Protein 3IRA (pdb70)

Nearest PDB structures (foldseek):
  3ira-assembly1_A  TM=1.006E+00  e=3.089E-38  Methanosarcina mazei Go1
  7tkv-assembly1_A  TM=9.452E-01  e=1.684E-18  Brucella abortus 2308
  7tkv-assembly1_B  TM=9.461E-01  e=5.570E-18  Brucella abortus 2308
  3f9u-assembly1_A  TM=7.138E-01  e=1.698E-06  Bacteroides fragilis NCTC 9343
  2lst-assembly1_A  TM=8.211E-01  e=7.495E-05  Thermus thermophilus HB27

Sequence (172 aa):
AEPNRLIKEKSPYLLQHAYNPVDWYPWGEEAFEKARKENKPVFLSIGYSTCHWCHMMAHESFEDEEVAGLMNEAFVSIKVDREERPDIDNIYMTVCQIILGRGGWPLNIIMTPGKKPFFAGTYIPKNTRFNQIGMLELVPRIKEIWEQQHEEVLDSAEKITSTIQEMIKESS

Structure (mmCIF, N/CA/C/O backbone):
data_3IRA
#
_entry.id   3IRA
#
_cell.length_a   63.843
_cell.length_b   63.843
_cell.length_c   95.859
_cell.angle_alpha   90.00
_cell.angle_beta   90.00
_cell.angle_gamma   90.00
#
_symmetry.space_group_name_H-M   'P 43 21 2'
#
loop_
_entity.id
_entity.type
_entity.pdbx_description
1 polymer 'Conserved protein'
2 water water
#
loop_
_atom_site.group_PDB
_atom_site.id
_atom_site.type_symbol
_atom_site.label_atom_id
_atom_site.label_alt_id
_atom_site.label_comp_id
_atom_site.label_asym_id
_atom_site.label_entity_id
_atom_site.label_seq_id
_atom_site.pdbx_PDB_ins_code
_atom_site.Cartn_x
_atom_site.Cartn_y
_atom_site.Cartn_z
_atom_site.occupancy
_atom_site.B_iso_or_equiv
_atom_site.auth_seq_id
_atom_site.auth_comp_id
_atom_site.auth_asym_id
_atom_site.auth_atom_id
_atom_site.pdbx_PDB_model_num
ATOM 1 N N . ALA A 1 1 ? 16.943 11.141 3.121 1.00 46.70 0 ALA A N 1
ATOM 2 C CA . ALA A 1 1 ? 17.690 11.059 4.439 1.00 46.96 0 ALA A CA 1
ATOM 3 C C . ALA A 1 1 ? 18.799 12.150 4.491 1.00 46.03 0 ALA A C 1
ATOM 4 O O . ALA A 1 1 ? 19.824 12.006 3.799 1.00 46.74 0 ALA A O 1
ATOM 6 N N . GLU A 1 2 ? 18.554 13.257 5.219 1.00 44.58 1 GLU A N 1
ATOM 7 C CA . GLU A 1 2 ? 19.594 14.270 5.475 1.00 43.28 1 GLU A CA 1
ATOM 8 C C . GLU A 1 2 ? 20.260 13.990 6.844 1.00 40.54 1 GLU A C 1
ATOM 9 O O . GLU A 1 2 ? 19.586 13.882 7.846 1.00 40.68 1 GLU A O 1
ATOM 15 N N . PRO A 1 3 ? 21.583 13.888 6.881 1.00 37.05 2 PRO A N 1
ATOM 16 C CA . PRO A 1 3 ? 22.219 13.463 8.121 1.00 35.33 2 PRO A CA 1
ATOM 17 C C . PRO A 1 3 ? 22.306 14.575 9.185 1.00 33.54 2 PRO A C 1
ATOM 18 O O . PRO A 1 3 ? 22.136 15.744 8.866 1.00 31.95 2 PRO A O 1
ATOM 22 N N . ASN A 1 4 ? 22.491 14.197 10.452 1.00 31.74 3 ASN A N 1
ATOM 23 C CA . ASN A 1 4 ? 22.744 15.185 11.493 1.00 29.50 3 ASN A CA 1
ATOM 24 C C . ASN A 1 4 ? 24.251 15.446 11.513 1.00 28.65 3 ASN A C 1
ATOM 25 O O . ASN A 1 4 ? 25.020 14.885 10.716 1.00 27.49 3 ASN A O 1
ATOM 30 N N . ARG A 1 5 ? 24.671 16.290 12.431 1.00 28.22 4 ARG A N 1
ATOM 31 C CA . ARG A 1 5 ? 26.072 16.679 12.546 1.00 28.41 4 ARG A CA 1
ATOM 32 C C . ARG A 1 5 ? 27.091 15.572 12.795 1.00 27.60 4 ARG A C 1
ATOM 33 O O . ARG A 1 5 ? 28.252 15.700 12.479 1.00 27.82 4 ARG A O 1
ATOM 41 N N . LEU A 1 6 ? 26.650 14.446 13.310 1.00 27.33 5 LEU A N 1
ATOM 42 C CA . LEU A 1 6 ? 27.581 13.360 13.557 1.00 26.82 5 LEU A CA 1
ATOM 43 C C . LEU A 1 6 ? 28.143 12.805 12.246 1.00 26.87 5 LEU A C 1
ATOM 44 O O . LEU A 1 6 ? 29.096 12.027 12.261 1.00 25.47 5 LEU A O 1
ATOM 49 N N . ILE A 1 7 ? 27.560 13.225 11.121 1.00 27.57 6 ILE A N 1
ATOM 50 C CA . ILE A 1 7 ? 28.111 12.860 9.814 1.00 29.29 6 ILE A CA 1
ATOM 51 C C . ILE A 1 7 ? 29.579 13.287 9.703 1.00 29.92 6 ILE A C 1
ATOM 52 O O . ILE A 1 7 ? 30.348 12.644 8.992 1.00 31.52 6 ILE A O 1
ATOM 57 N N . LYS A 1 8 ? 29.974 14.337 10.408 1.00 31.08 7 LYS A N 1
ATOM 58 C CA . LYS A 1 8 ? 31.376 14.831 10.344 1.00 32.88 7 LYS A CA 1
ATOM 59 C C . LYS A 1 8 ? 32.355 14.066 11.208 1.00 33.41 7 LYS A C 1
ATOM 60 O O . LYS A 1 8 ? 33.548 14.283 11.103 1.00 33.97 7 LYS A O 1
ATOM 66 N N . GLU A 1 9 ? 31.865 13.197 12.077 1.00 33.48 8 GLU A N 1
ATOM 67 C CA . GLU A 1 9 ? 32.733 12.521 13.055 1.00 33.78 8 GLU A CA 1
ATOM 68 C C . GLU A 1 9 ? 33.492 11.375 12.439 1.00 34.45 8 GLU A C 1
ATOM 69 O O . GLU A 1 9 ? 33.040 10.805 11.453 1.00 35.21 8 GLU A O 1
ATOM 75 N N . LYS A 1 10 ? 34.608 10.999 13.064 1.00 35.35 9 LYS A N 1
ATOM 76 C CA . LYS A 1 10 ? 35.410 9.829 12.642 1.00 36.09 9 LYS A CA 1
ATOM 77 C C . LYS A 1 10 ? 34.933 8.557 13.311 1.00 34.93 9 LYS A C 1
ATOM 78 O O . LYS A 1 10 ? 35.050 7.479 12.745 1.00 36.36 9 LYS A O 1
ATOM 84 N N . SER A 1 11 ? 34.443 8.684 14.533 1.00 33.76 10 SER A N 1
ATOM 85 C CA . SER A 1 11 ? 34.027 7.543 15.318 1.00 32.86 10 SER A CA 1
ATOM 86 C C . SER A 1 11 ? 32.987 6.731 14.567 1.00 32.87 10 SER A C 1
ATOM 87 O O . SER A 1 11 ? 31.925 7.240 14.227 1.00 32.06 10 SER A O 1
ATOM 90 N N . PRO A 1 12 ? 33.253 5.431 14.361 1.00 33.81 11 PRO A N 1
ATOM 91 C CA . PRO A 1 12 ? 32.241 4.600 13.688 1.00 32.66 11 PRO A CA 1
ATOM 92 C C . PRO A 1 12 ? 30.971 4.534 14.492 1.00 31.74 11 PRO A C 1
ATOM 93 O O . PRO A 1 12 ? 29.865 4.582 13.914 1.00 31.86 11 PRO A O 1
ATOM 97 N N . TYR A 1 13 ? 31.128 4.527 15.820 1.00 30.84 12 TYR A N 1
ATOM 98 C CA . TYR A 1 13 ? 30.017 4.510 16.727 1.00 28.86 12 TYR A CA 1
ATOM 99 C C . TYR A 1 13 ? 29.177 5.779 16.499 1.00 28.11 12 TYR A C 1
ATOM 100 O O . TYR A 1 13 ? 27.969 5.682 16.325 1.00 26.77 12 TYR A O 1
ATOM 109 N N . LEU A 1 14 ? 29.807 6.951 16.456 1.00 27.39 13 LEU A N 1
ATOM 110 C CA . LEU A 1 14 ? 29.043 8.192 16.256 1.00 27.48 13 LEU A CA 1
ATOM 111 C C . LEU A 1 14 ? 28.458 8.266 14.809 1.00 27.10 13 LEU A C 1
ATOM 112 O O . LEU A 1 14 ? 27.292 8.583 14.623 1.00 27.14 13 LEU A O 1
ATOM 117 N N . LEU A 1 15 ? 29.245 7.905 13.811 1.00 27.96 14 LEU A N 1
ATOM 118 C CA . LEU A 1 15 ? 28.771 7.877 12.423 1.00 28.41 14 LEU A CA 1
ATOM 119 C C . LEU A 1 15 ? 27.508 7.010 12.224 1.00 27.88 14 LEU A C 1
ATOM 120 O O . LEU A 1 15 ? 26.587 7.395 11.480 1.00 26.58 14 LEU A O 1
ATOM 125 N N . GLN A 1 16 ? 27.437 5.895 12.951 1.00 27.33 15 GLN A N 1
ATOM 126 C CA . GLN A 1 16 ? 26.277 5.032 12.898 1.00 27.04 15 GLN A CA 1
ATOM 127 C C . GLN A 1 16 ? 24.981 5.698 13.369 1.00 26.73 15 GLN A C 1
ATOM 128 O O . GLN A 1 16 ? 23.901 5.181 13.094 1.00 25.68 15 GLN A O 1
ATOM 134 N N . HIS A 1 17 ? 25.059 6.862 14.024 1.00 25.92 16 HIS A N 1
ATOM 135 C CA . HIS A 1 17 ? 23.848 7.543 14.465 1.00 25.45 16 HIS A CA 1
ATOM 136 C C . HIS A 1 17 ? 23.565 8.760 13.605 1.00 24.42 16 HIS A C 1
ATOM 137 O O . HIS A 1 17 ? 22.667 9.501 13.932 1.00 24.15 16 HIS A O 1
ATOM 144 N N . ALA A 1 18 ? 24.356 8.988 12.554 1.00 24.18 17 ALA A N 1
ATOM 145 C CA . ALA A 1 18 ? 24.274 10.206 11.745 1.00 24.25 17 ALA A CA 1
ATOM 146 C C . ALA A 1 18 ? 22.958 10.323 10.973 1.00 24.98 17 ALA A C 1
ATOM 147 O O . ALA A 1 18 ? 22.594 11.443 10.583 1.00 24.45 17 ALA A O 1
ATOM 149 N N . TYR A 1 19 ? 22.243 9.217 10.770 1.00 25.10 18 TYR A N 1
ATOM 150 C CA . TYR A 1 19 ? 20.890 9.249 10.154 1.00 26.07 18 TYR A CA 1
ATOM 151 C C . TYR A 1 19 ? 19.756 9.003 11.144 1.00 26.77 18 TYR A C 1
ATOM 152 O O . TYR A 1 19 ? 18.612 8.881 10.746 1.00 27.30 18 TYR A O 1
ATOM 161 N N . ASN A 1 20 ? 20.030 9.003 12.440 1.00 26.67 19 ASN A N 1
ATOM 162 C CA . ASN A 1 20 ? 18.930 8.929 13.378 1.00 26.47 19 ASN A CA 1
ATOM 163 C C . ASN A 1 20 ? 18.082 10.181 13.188 1.00 26.73 19 ASN A C 1
ATOM 164 O O . ASN A 1 20 ? 18.610 11.228 12.916 1.00 25.95 19 ASN A O 1
ATOM 169 N N . PRO A 1 21 ? 16.780 10.097 13.430 1.00 26.88 20 PRO A N 1
ATOM 170 C CA . PRO A 1 21 ? 16.0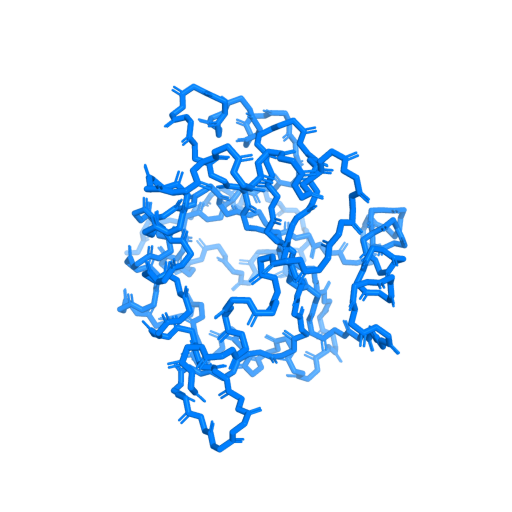29 11.324 13.324 1.00 27.03 20 PRO A CA 1
ATOM 171 C C . PRO A 1 21 ? 16.284 12.296 14.490 1.00 26.82 20 PRO A C 1
ATOM 172 O O . PRO A 1 21 ? 15.843 13.448 14.418 1.00 26.51 20 PRO A O 1
ATOM 176 N N . VAL A 1 22 ? 16.947 11.843 15.556 1.00 26.84 21 VAL A N 1
ATOM 177 C CA . VAL A 1 22 ? 17.386 12.749 16.630 1.00 26.57 21 VAL A CA 1
ATOM 178 C C . VAL A 1 22 ? 18.437 13.647 16.006 1.00 27.49 21 VAL A C 1
ATOM 179 O O . VAL A 1 22 ? 19.373 13.179 15.329 1.00 26.45 21 VAL A O 1
ATOM 183 N N . ASP A 1 23 ? 18.296 14.946 16.240 1.00 27.37 22 ASP A N 1
ATOM 184 C CA . ASP A 1 23 ? 19.232 15.929 15.673 1.00 27.13 22 ASP A CA 1
ATOM 185 C C . ASP A 1 23 ? 20.514 16.018 16.558 1.00 26.64 22 ASP A C 1
ATOM 186 O O . ASP A 1 23 ? 20.835 17.053 17.201 1.00 27.85 22 ASP A O 1
ATOM 191 N N . TRP A 1 24 ? 21.271 14.937 16.565 1.00 25.79 23 TRP A N 1
ATOM 192 C CA . TRP A 1 24 ? 22.446 14.809 17.448 1.00 26.14 23 TRP A CA 1
ATOM 193 C C . TRP A 1 24 ? 23.505 15.853 17.132 1.00 25.41 23 TRP A C 1
ATOM 194 O O . TRP A 1 24 ? 23.755 16.101 15.981 1.00 24.68 23 TRP A O 1
ATOM 205 N N . TYR A 1 25 ? 24.131 16.376 18.184 1.00 25.83 24 TYR A N 1
ATOM 206 C CA . TYR A 1 25 ? 25.400 17.116 18.141 1.00 26.94 24 TYR A CA 1
ATOM 207 C C . TYR A 1 25 ? 26.515 16.285 18.783 1.00 26.75 24 TYR A C 1
ATOM 208 O O . TYR A 1 25 ? 26.241 15.460 19.654 1.00 26.23 24 TYR A O 1
ATOM 217 N N . PRO A 1 26 ? 27.773 16.514 18.383 1.00 26.74 25 PRO A N 1
ATOM 218 C CA . PRO A 1 26 ? 28.883 15.939 19.140 1.00 27.60 25 PRO A CA 1
ATOM 219 C C . PRO A 1 26 ? 29.093 16.798 20.400 1.00 29.36 25 PRO A C 1
ATOM 220 O O . PRO A 1 26 ? 28.494 17.892 20.521 1.00 27.30 25 PRO A O 1
ATOM 224 N N . TRP A 1 27 ? 29.918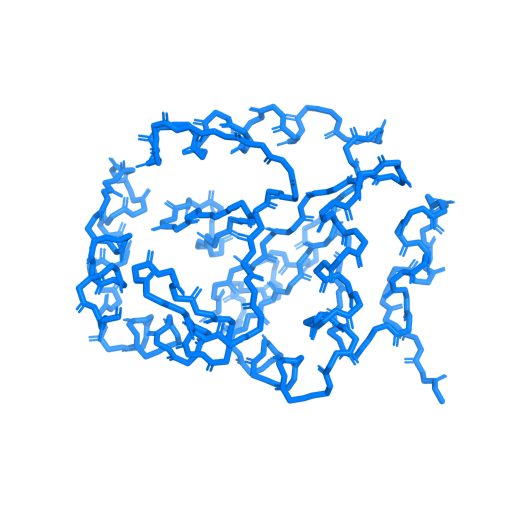 16.301 21.319 1.00 30.20 26 TRP A N 1
ATOM 225 C CA . TRP A 1 27 ? 30.309 17.093 22.454 1.00 30.97 26 TRP A CA 1
ATOM 226 C C . TRP A 1 27 ? 31.097 18.311 21.942 1.00 31.60 26 TRP A C 1
ATOM 227 O O . TRP A 1 27 ? 32.023 18.147 21.199 1.00 31.41 26 TRP A O 1
ATOM 238 N N . GLY A 1 28 ? 30.728 19.511 22.375 1.00 32.77 27 GLY A N 1
ATOM 239 C CA . GLY A 1 28 ? 31.331 20.739 21.898 1.00 33.41 27 GLY A CA 1
ATOM 240 C C . GLY A 1 28 ? 30.510 21.927 22.374 1.00 35.09 27 GLY A C 1
ATOM 241 O O . GLY A 1 28 ? 29.395 21.781 22.901 1.00 33.41 27 GLY A O 1
ATOM 242 N N . GLU A 1 29 ? 31.055 23.121 22.158 1.00 36.84 28 GLU A N 1
ATOM 243 C CA . GLU A 1 29 ? 30.460 24.321 22.702 1.00 38.45 28 GLU A CA 1
ATOM 244 C C . GLU A 1 29 ? 29.263 24.723 21.849 1.00 37.80 28 GLU A C 1
ATOM 245 O O . GLU A 1 29 ? 28.330 25.286 22.384 1.00 39.14 28 GLU A O 1
ATOM 251 N N . GLU A 1 30 ? 29.243 24.370 20.566 1.00 37.16 29 GLU A N 1
ATOM 252 C CA . GLU A 1 30 ? 28.088 24.660 19.716 1.00 36.38 29 GLU A CA 1
ATOM 253 C C . GLU A 1 30 ? 26.803 24.136 20.331 1.00 35.46 29 GLU A C 1
ATOM 254 O O . GLU A 1 30 ? 25.810 24.850 20.365 1.00 35.50 29 GLU A O 1
ATOM 260 N N . ALA A 1 31 ? 26.812 22.879 20.800 1.00 34.15 30 ALA A N 1
ATOM 261 C CA . ALA A 1 31 ? 25.594 22.272 21.340 1.00 33.05 30 ALA A CA 1
ATOM 262 C C . ALA A 1 31 ? 25.152 23.082 22.560 1.00 32.08 30 ALA A C 1
ATOM 263 O O . ALA A 1 31 ? 23.966 23.409 22.721 1.00 30.48 30 ALA A O 1
ATOM 265 N N . PHE A 1 32 ? 26.104 23.364 23.446 1.00 32.71 31 PHE A N 1
ATOM 266 C CA . PHE A 1 32 ? 25.773 24.085 24.676 1.00 33.17 31 PHE A CA 1
ATOM 267 C C . PHE A 1 32 ? 25.388 25.530 24.397 1.00 33.57 31 PHE A C 1
ATOM 268 O O . PHE A 1 32 ? 24.508 26.049 25.093 1.00 32.74 31 PHE A O 1
ATOM 276 N N . GLU A 1 33 ? 25.950 26.158 23.352 1.00 34.57 32 GLU A N 1
ATOM 277 C CA . GLU A 1 33 ? 25.478 27.524 22.990 1.00 35.83 32 GLU A CA 1
ATOM 278 C C . GLU A 1 33 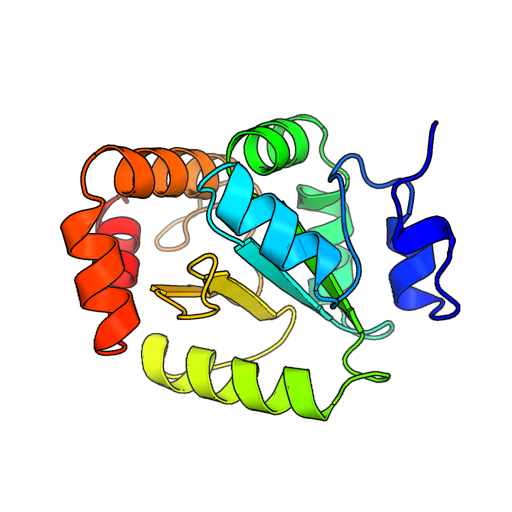? 24.057 27.421 22.466 1.00 35.00 32 GLU A C 1
ATOM 279 O O . GLU A 1 33 ? 23.217 28.257 22.800 1.00 34.88 32 GLU A O 1
ATOM 285 N N . LYS A 1 34 ? 23.768 26.414 21.632 1.00 33.55 33 LYS A N 1
ATOM 286 C CA . LYS A 1 34 ? 22.393 26.265 21.171 1.00 32.56 33 LYS A CA 1
ATOM 287 C C . LYS A 1 34 ? 21.432 26.112 22.371 1.00 31.80 33 LYS A C 1
ATOM 288 O O . LYS A 1 34 ? 20.358 26.723 22.412 1.00 30.30 33 LYS A O 1
ATOM 294 N N . ALA A 1 35 ? 21.834 25.301 23.349 1.00 31.05 34 ALA A N 1
ATOM 295 C CA . ALA A 1 35 ? 20.966 25.020 24.481 1.00 31.51 34 ALA A CA 1
ATOM 296 C C . ALA A 1 35 ? 20.700 26.322 25.284 1.00 31.99 34 ALA A C 1
ATOM 297 O O . ALA A 1 35 ? 19.563 26.605 25.687 1.00 31.75 34 ALA A O 1
ATOM 299 N N . ARG A 1 36 ? 21.756 27.091 25.486 1.00 32.56 35 ARG A N 1
ATOM 300 C CA . ARG A 1 36 ? 21.683 28.373 26.185 1.00 34.06 35 ARG A CA 1
ATOM 301 C C . ARG A 1 36 ? 20.760 29.326 25.414 1.00 33.30 35 ARG A C 1
ATOM 302 O O . ARG A 1 36 ? 19.835 29.865 25.965 1.00 32.33 35 ARG A O 1
ATOM 310 N N . LYS A 1 37 ? 20.997 29.483 24.118 1.00 33.73 36 LYS A N 1
ATOM 311 C CA . LYS A 1 37 ? 20.204 30.397 23.295 1.00 33.95 36 LYS A CA 1
ATOM 312 C C . LYS A 1 37 ? 18.722 30.055 23.308 1.00 33.69 36 LYS A C 1
ATOM 313 O O . LYS A 1 37 ? 17.863 30.908 23.368 1.00 32.32 36 LYS A O 1
ATOM 319 N N . GLU A 1 38 ? 18.422 28.778 23.251 1.00 34.55 37 GLU A N 1
ATOM 320 C CA . GLU A 1 38 ? 17.044 28.350 23.162 1.00 35.35 37 GLU A CA 1
ATOM 321 C C . GLU A 1 38 ? 16.474 28.067 24.524 1.00 34.68 37 GLU A C 1
ATOM 322 O O . GLU A 1 38 ? 15.290 27.756 24.642 1.00 34.02 37 GLU A O 1
ATOM 328 N N . ASN A 1 39 ? 17.321 28.118 25.545 1.00 34.99 38 ASN A N 1
ATOM 329 C CA . ASN A 1 39 ? 16.928 27.735 26.911 1.00 34.90 38 ASN A CA 1
ATOM 330 C C . ASN A 1 39 ? 16.274 26.350 26.961 1.00 33.92 38 ASN A C 1
ATOM 331 O O . ASN A 1 39 ? 15.158 26.153 27.464 1.00 33.42 38 ASN A O 1
ATOM 336 N N . LYS A 1 40 ? 16.983 25.391 26.410 1.00 32.46 39 LYS A N 1
ATOM 337 C CA . LYS A 1 40 ? 16.533 24.015 26.499 1.00 33.07 39 LYS A CA 1
ATOM 338 C C . LYS A 1 40 ? 17.529 23.223 27.288 1.00 31.40 39 LYS A C 1
ATOM 339 O O . LYS A 1 40 ? 18.706 23.501 27.225 1.00 31.63 39 LYS A O 1
ATOM 345 N N . PRO A 1 41 ? 17.055 22.190 27.981 1.00 30.07 40 PRO A N 1
ATOM 346 C CA . PRO A 1 41 ? 18.005 21.256 28.574 1.00 29.88 40 PRO A CA 1
ATOM 347 C C . PRO A 1 41 ? 18.762 20.433 27.525 1.00 28.57 40 PRO A C 1
ATOM 348 O O . PRO A 1 41 ? 18.337 20.352 26.375 1.00 28.15 40 PRO A O 1
ATOM 352 N N . VAL A 1 42 ? 19.920 19.915 27.935 1.00 28.21 41 VAL A N 1
ATOM 353 C CA . VAL A 1 42 ? 20.779 19.075 27.116 1.00 27.88 41 VAL A CA 1
ATOM 354 C C . VAL A 1 42 ? 20.528 17.611 27.510 1.00 27.07 41 VAL A C 1
ATOM 355 O O . VAL A 1 42 ? 20.547 17.252 28.698 1.00 26.66 41 VAL A O 1
ATOM 359 N N . PHE A 1 43 ? 20.242 16.777 26.520 1.00 26.01 42 PHE A N 1
ATOM 360 C CA . PHE A 1 43 ? 20.172 15.325 26.726 1.00 25.61 42 PHE A CA 1
ATOM 361 C C . PHE A 1 43 ? 21.477 14.730 26.216 1.00 26.13 42 PHE A C 1
ATOM 362 O O . PHE A 1 43 ? 21.765 14.765 25.008 1.00 26.11 42 PHE A O 1
ATOM 370 N N . LEU A 1 44 ? 22.248 14.171 27.131 1.00 26.02 43 LEU A N 1
ATOM 371 C CA . LEU A 1 44 ? 23.571 13.609 26.809 1.00 26.50 43 LEU A CA 1
ATOM 372 C C . LEU A 1 44 ? 23.449 12.076 26.833 1.00 26.74 43 LEU A C 1
ATOM 373 O O . LEU A 1 44 ? 22.974 11.503 27.814 1.00 26.81 43 LEU A O 1
ATOM 378 N N . SER A 1 45 ? 23.810 11.434 25.720 1.00 26.21 44 SER A N 1
ATOM 379 C CA . SER A 1 45 ? 23.839 10.004 25.649 1.00 25.76 44 SER A CA 1
ATOM 380 C C . SER A 1 45 ? 25.259 9.505 25.396 1.00 25.05 44 SER A C 1
ATOM 381 O O . SER A 1 45 ? 25.923 9.910 24.404 1.00 24.57 44 SER A O 1
ATOM 384 N N . ILE A 1 46 ? 25.735 8.621 26.269 1.00 24.77 45 ILE A N 1
ATOM 385 C CA . ILE A 1 46 ? 27.107 8.133 26.180 1.00 24.90 45 ILE A CA 1
ATOM 386 C C . ILE A 1 46 ? 27.047 6.637 25.935 1.00 25.09 45 ILE A C 1
ATOM 387 O O . ILE A 1 46 ? 26.341 5.893 26.636 1.00 24.85 45 ILE A O 1
ATOM 392 N N . GLY A 1 47 ? 27.769 6.193 24.918 1.00 24.25 46 GLY A N 1
ATOM 393 C CA . GLY A 1 47 ? 27.787 4.773 24.597 1.00 24.35 46 GLY A CA 1
ATOM 394 C C . GLY A 1 47 ? 29.068 4.357 23.919 1.00 25.23 46 GLY A C 1
ATOM 395 O O . GLY A 1 47 ? 30.030 5.124 23.872 1.00 23.98 46 GLY A O 1
ATOM 396 N N . TYR A 1 48 ? 29.072 3.127 23.396 1.00 26.63 47 TYR A N 1
ATOM 397 C CA . TYR A 1 48 ? 30.236 2.626 22.647 1.00 27.21 47 TYR A CA 1
ATOM 398 C C . TYR A 1 48 ? 29.825 1.454 21.785 1.00 26.57 47 TYR A C 1
ATOM 399 O O . TYR A 1 48 ? 28.787 0.889 21.978 1.00 25.59 47 TYR A O 1
ATOM 408 N N . SER A 1 49 ? 30.646 1.113 20.809 1.00 27.79 48 SER A N 1
ATOM 409 C CA . SER A 1 49 ? 30.223 0.243 19.718 1.00 28.32 48 SER A CA 1
ATOM 410 C C . SER A 1 49 ? 29.988 -1.235 20.101 1.00 28.02 48 SER A C 1
ATOM 411 O O . SER A 1 49 ? 29.398 -1.947 19.330 1.00 26.60 48 SER A O 1
ATOM 414 N N . THR A 1 50 ? 30.429 -1.716 21.271 1.00 27.90 49 THR A N 1
ATOM 415 C CA . THR A 1 50 ? 30.133 -3.119 21.651 1.00 28.15 49 THR A CA 1
ATOM 416 C C . THR A 1 50 ? 29.205 -3.146 22.840 1.00 28.80 49 THR A C 1
ATOM 417 O O . THR A 1 50 ? 29.186 -4.091 23.593 1.00 28.58 49 THR A O 1
ATOM 421 N N . CYS A 1 51 ? 28.432 -2.085 23.004 1.00 28.67 50 CYS A N 1
ATOM 422 C CA . CYS A 1 51 ? 27.497 -1.987 24.133 1.00 29.73 50 CYS A CA 1
ATOM 423 C C . CYS A 1 51 ? 26.099 -2.412 23.674 1.00 27.05 50 CYS A C 1
ATOM 424 O O . CYS A 1 51 ? 25.412 -1.674 22.953 1.00 25.01 50 CYS A O 1
ATOM 427 N N . HIS A 1 52 ? 25.714 -3.612 24.075 1.00 26.51 51 HIS A N 1
ATOM 428 C CA . HIS A 1 52 ? 24.432 -4.217 23.728 1.00 26.67 51 HIS A CA 1
ATOM 429 C C . HIS A 1 52 ? 23.237 -3.313 23.964 1.00 26.72 51 HIS A C 1
ATOM 430 O O . HIS A 1 52 ? 22.441 -3.077 23.052 1.00 25.35 51 HIS A O 1
ATOM 437 N N . TRP A 1 53 ? 23.165 -2.719 25.154 1.00 27.39 52 TRP A N 1
ATOM 438 C CA . TRP A 1 53 ? 22.012 -1.901 25.521 1.00 27.79 52 TRP A CA 1
ATOM 439 C C . TRP A 1 53 ? 22.043 -0.560 24.824 1.00 27.97 52 TRP A C 1
ATOM 440 O O . TRP A 1 53 ? 20.992 0.050 24.671 1.00 26.79 52 TRP A O 1
ATOM 451 N N . CYS A 1 54 ? 23.221 -0.106 24.373 1.00 27.05 53 CYS A N 1
ATOM 452 C CA . CYS A 1 54 ? 23.277 1.087 23.506 1.00 28.17 53 CYS A CA 1
ATOM 453 C C . CYS A 1 54 ? 22.643 0.801 22.173 1.00 26.80 53 CYS A C 1
ATOM 454 O O . CYS A 1 54 ? 21.892 1.608 21.639 1.00 24.67 53 CYS A O 1
ATOM 457 N N . HIS A 1 55 ? 22.910 -0.378 21.625 1.00 27.52 54 HIS A N 1
ATOM 458 C CA . HIS A 1 55 ? 22.297 -0.735 20.330 1.00 26.69 54 HIS A CA 1
ATOM 459 C C . HIS A 1 55 ? 20.790 -0.907 20.455 1.00 25.93 54 HIS A C 1
ATOM 460 O O . HIS A 1 55 ? 20.033 -0.495 19.579 1.00 25.40 54 HIS A O 1
ATOM 467 N N . MET A 1 56 ? 20.366 -1.502 21.563 1.00 25.80 55 MET A N 1
ATOM 468 C CA . MET A 1 56 ? 18.948 -1.679 21.866 1.00 26.54 55 MET A CA 1
ATOM 469 C C . MET A 1 56 ? 18.230 -0.357 21.892 1.00 26.16 55 MET A C 1
ATOM 470 O O . MET A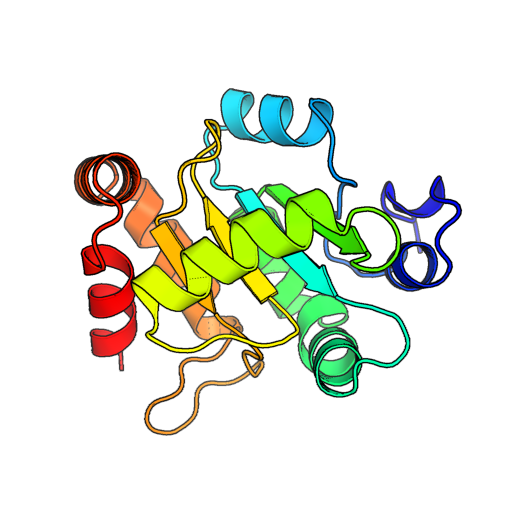 1 56 ? 17.219 -0.199 21.214 1.00 25.92 55 MET A O 1
ATOM 475 N N . MET A 1 57 ? 18.803 0.616 22.587 1.00 24.92 56 MET A N 1
ATOM 476 C CA . MET A 1 57 ? 18.168 1.940 22.678 1.00 25.07 56 MET A CA 1
ATOM 477 C C . MET A 1 57 ? 18.175 2.699 21.338 1.00 24.82 56 MET A C 1
ATOM 478 O O . MET A 1 57 ? 17.219 3.398 20.998 1.00 23.86 56 MET A O 1
ATOM 483 N N . ALA A 1 58 ? 19.254 2.566 20.564 1.00 24.96 57 ALA A N 1
ATOM 484 C CA . ALA A 1 58 ? 19.269 3.145 19.216 1.00 25.40 57 ALA A CA 1
ATOM 485 C C . ALA A 1 58 ? 18.143 2.537 18.372 1.00 25.80 57 ALA A C 1
ATOM 486 O O . ALA A 1 58 ? 17.388 3.230 17.746 1.00 26.91 57 ALA A O 1
ATOM 488 N N . HIS A 1 59 ? 18.023 1.221 18.403 1.00 26.78 58 HIS A N 1
ATOM 489 C CA . HIS A 1 59 ? 17.046 0.492 17.635 1.00 27.05 58 HIS A CA 1
ATOM 490 C C . HIS A 1 59 ? 15.617 0.864 18.061 1.00 27.92 58 HIS A C 1
ATOM 491 O O . HIS A 1 59 ? 14.745 1.047 17.226 1.00 26.66 58 HIS A O 1
ATOM 498 N N . GLU A 1 60 ? 15.369 0.958 19.353 1.00 27.84 59 GLU A N 1
ATOM 499 C CA . GLU A 1 60 ? 13.985 1.121 19.827 1.00 29.49 59 GLU A CA 1
ATOM 500 C C . GLU A 1 60 ? 13.572 2.556 19.921 1.00 28.10 59 GLU A C 1
ATOM 501 O O . GLU A 1 60 ? 12.421 2.877 19.689 1.00 27.45 59 GLU A O 1
ATOM 507 N N . SER A 1 61 ? 14.498 3.413 20.310 1.00 27.74 60 SER A N 1
ATOM 508 C CA . SER A 1 61 ? 14.140 4.781 20.667 1.00 28.31 60 SER A CA 1
ATOM 509 C C . SER A 1 61 ? 14.721 5.874 19.755 1.00 28.04 60 SER A C 1
ATOM 510 O O . SER A 1 61 ? 13.971 6.696 19.221 1.00 26.15 60 SER A O 1
ATOM 513 N N . PHE A 1 62 ? 16.045 5.894 19.582 1.00 28.40 61 PHE A N 1
ATOM 514 C CA . PHE A 1 62 ? 16.706 6.950 18.794 1.00 28.34 61 PHE A CA 1
ATOM 515 C C . PHE A 1 62 ? 16.445 6.883 17.280 1.00 29.35 61 PHE A C 1
ATOM 516 O O . PHE A 1 62 ? 16.506 7.888 16.586 1.00 28.79 61 PHE A O 1
ATOM 524 N N . GLU A 1 63 ? 16.129 5.694 16.763 1.00 30.95 62 GLU A N 1
ATOM 525 C CA . GLU A 1 63 ? 15.699 5.536 15.356 1.00 32.24 62 GLU A CA 1
ATOM 526 C C . GLU A 1 63 ? 14.209 5.736 15.230 1.00 32.24 62 GLU A C 1
ATOM 527 O O . GLU A 1 63 ? 13.691 5.834 14.128 1.00 33.68 62 GLU A O 1
ATOM 533 N N . ASP A 1 64 ? 13.487 5.831 16.345 1.00 32.03 63 ASP A N 1
ATOM 534 C CA . ASP A 1 64 ? 12.020 5.943 16.297 1.00 31.56 63 ASP A CA 1
ATOM 535 C C . ASP A 1 64 ? 11.639 7.427 16.026 1.00 31.49 63 ASP A C 1
ATOM 536 O O . ASP A 1 64 ? 12.058 8.332 16.740 1.00 30.47 63 ASP A O 1
ATOM 541 N N . GLU A 1 65 ? 10.845 7.680 14.990 1.00 31.03 64 GLU A N 1
ATOM 542 C CA . GLU A 1 65 ? 10.472 9.044 14.633 1.00 31.75 64 GLU A CA 1
ATOM 543 C C . GLU A 1 65 ? 9.666 9.758 15.709 1.00 30.81 64 GLU A C 1
ATOM 544 O O . GLU A 1 65 ? 9.833 10.949 15.879 1.00 30.30 64 GLU A O 1
ATOM 550 N N . GLU A 1 66 ? 8.800 9.040 16.426 1.00 30.25 65 GLU A N 1
ATOM 551 C CA . GLU A 1 66 ? 7.989 9.663 17.471 1.00 30.63 65 GLU A CA 1
ATOM 552 C C . GLU A 1 66 ? 8.876 10.100 18.689 1.00 29.64 65 GLU A C 1
ATOM 553 O O . GLU A 1 66 ? 8.826 11.252 19.122 1.00 28.32 65 GLU A O 1
ATOM 559 N N . VAL A 1 67 ? 9.686 9.180 19.212 1.00 29.75 66 VAL A N 1
ATOM 560 C CA . VAL A 1 67 ? 10.617 9.528 20.264 1.00 29.69 66 VAL A CA 1
ATOM 561 C C . VAL A 1 67 ? 11.515 10.703 19.855 1.00 29.57 66 VAL A C 1
ATOM 562 O O . VAL A 1 67 ? 11.632 11.664 20.587 1.00 30.31 66 VAL A O 1
ATOM 566 N N . ALA A 1 68 ? 12.117 10.621 18.680 1.00 29.76 67 ALA A N 1
ATOM 567 C CA . ALA A 1 68 ? 13.027 11.627 18.182 1.00 29.91 67 ALA A CA 1
ATOM 568 C C . ALA A 1 68 ? 12.342 12.951 18.067 1.00 30.01 67 ALA A C 1
ATOM 569 O O . ALA A 1 68 ? 12.928 13.959 18.429 1.00 30.36 67 ALA A O 1
ATOM 571 N N . GLY A 1 69 ? 11.112 12.944 17.534 1.00 29.53 68 GLY A N 1
ATOM 572 C CA . GLY A 1 69 ? 10.309 14.168 17.438 1.00 29.33 68 GLY A CA 1
ATOM 573 C C . GLY A 1 69 ? 10.162 14.837 18.807 1.00 29.22 68 GLY A C 1
ATOM 574 O O . GLY A 1 69 ? 10.383 16.042 18.959 1.00 28.61 68 GLY A O 1
ATOM 575 N N . LEU A 1 70 ? 9.802 14.055 19.812 1.00 28.82 69 LEU A N 1
ATOM 576 C CA . LEU A 1 70 ? 9.667 14.600 21.169 1.00 28.75 69 LEU A CA 1
ATOM 577 C C . LEU A 1 70 ? 11.032 15.077 21.679 1.00 29.06 69 LEU A C 1
ATOM 578 O O . LEU A 1 70 ? 11.114 16.115 22.340 1.00 28.49 69 LEU A O 1
ATOM 583 N N . MET A 1 71 ? 12.107 14.331 21.374 1.00 28.62 70 MET A N 1
ATOM 584 C CA . MET A 1 71 ? 13.442 14.714 21.851 1.00 28.95 70 MET A CA 1
ATOM 585 C C . MET A 1 71 ? 13.890 16.023 21.218 1.00 29.72 70 MET A C 1
ATOM 586 O O . MET A 1 71 ? 14.557 16.855 21.870 1.00 29.74 70 MET A O 1
ATOM 591 N N . ASN A 1 72 ? 13.521 16.206 19.953 1.00 30.77 71 ASN A N 1
ATOM 592 C CA . ASN A 1 72 ? 13.908 17.414 19.191 1.00 31.76 71 ASN A CA 1
ATOM 593 C C . ASN A 1 72 ? 13.128 18.671 19.630 1.00 32.63 71 ASN A C 1
ATOM 594 O O . ASN A 1 72 ? 13.665 19.783 19.623 1.00 32.63 71 ASN A O 1
ATOM 599 N N . GLU A 1 73 ? 11.891 18.493 20.077 1.00 33.97 72 GLU A N 1
ATOM 600 C CA . GLU A 1 73 ? 11.166 19.589 20.697 1.00 35.45 72 GLU A CA 1
ATOM 601 C C . GLU A 1 73 ? 11.765 19.909 22.095 1.00 35.13 72 GLU A C 1
ATOM 602 O O . GLU A 1 73 ? 11.965 21.071 22.417 1.00 34.62 72 GLU A O 1
ATOM 608 N N . ALA A 1 74 ? 12.097 18.886 22.894 1.00 33.80 73 ALA A N 1
ATOM 609 C CA . ALA A 1 74 ? 12.504 19.095 24.290 1.00 32.84 73 ALA A CA 1
ATOM 610 C C . ALA A 1 74 ? 13.964 19.520 24.509 1.00 32.10 73 ALA A C 1
ATOM 611 O O . ALA A 1 74 ? 14.250 20.293 25.427 1.00 32.66 73 ALA A O 1
ATOM 613 N N . PHE A 1 75 ? 14.892 19.032 23.694 1.00 30.10 74 PHE A N 1
ATOM 614 C CA . PHE A 1 75 ? 16.308 19.044 24.073 1.00 29.96 74 PHE A CA 1
ATOM 615 C C . PHE A 1 75 ? 17.216 19.501 22.956 1.00 29.29 74 PHE A C 1
ATOM 616 O O . PHE A 1 75 ? 16.854 19.421 21.771 1.00 27.92 74 PHE A O 1
ATOM 624 N N . VAL A 1 76 ? 18.441 19.833 23.357 1.00 27.88 75 VAL A N 1
ATOM 625 C CA . VAL A 1 76 ? 19.561 19.773 22.469 1.00 27.78 75 VAL A CA 1
ATOM 626 C C . VAL A 1 76 ? 20.188 18.441 22.834 1.00 27.12 75 VAL A C 1
ATOM 627 O O . VAL A 1 76 ? 20.458 18.188 24.005 1.00 26.46 75 VAL A O 1
ATOM 631 N N . SER A 1 77 ? 20.368 17.560 21.849 1.00 25.22 76 SER A N 1
ATOM 632 C CA . SER A 1 77 ? 20.816 16.180 22.124 1.00 25.00 76 SER A CA 1
ATOM 633 C C . SER A 1 77 ? 22.276 15.942 21.701 1.00 24.94 76 SER A C 1
ATOM 634 O O . SER A 1 77 ? 22.656 16.329 20.595 1.00 25.93 76 SER A O 1
ATOM 637 N N . ILE A 1 78 ? 23.085 15.327 22.585 1.00 23.75 77 ILE A N 1
ATOM 638 C CA . ILE A 1 78 ? 24.518 15.171 22.342 1.00 24.28 77 ILE A CA 1
ATOM 639 C C . ILE A 1 78 ? 24.879 13.695 22.474 1.00 23.57 77 ILE A C 1
ATOM 640 O O . ILE A 1 78 ? 24.436 13.005 23.428 1.00 24.28 77 ILE A O 1
ATOM 645 N N . LYS A 1 79 ? 25.614 13.193 21.491 1.00 24.38 78 LYS A N 1
ATOM 646 C CA . LYS A 1 79 ? 26.090 11.794 21.479 1.00 24.19 78 LYS A CA 1
ATOM 647 C C . LYS A 1 79 ? 27.580 11.757 21.717 1.00 24.03 78 LYS A C 1
ATOM 648 O O . LYS A 1 79 ? 28.315 12.474 21.041 1.00 23.28 78 LYS A O 1
ATOM 654 N N . VAL A 1 80 ? 28.005 10.935 22.673 1.00 22.66 79 VAL A N 1
ATOM 655 C CA . VAL A 1 80 ? 29.423 10.788 23.037 1.00 23.46 79 VAL A CA 1
ATOM 656 C C . VAL A 1 80 ? 29.797 9.297 22.921 1.00 24.84 79 VAL A C 1
ATOM 657 O O . VAL A 1 80 ? 28.985 8.392 23.238 1.00 24.08 79 VAL A O 1
ATOM 661 N N . ASP A 1 81 ? 30.989 9.068 22.380 1.00 23.61 80 ASP A N 1
ATOM 662 C CA . ASP A 1 81 ? 31.575 7.776 22.287 1.00 25.48 80 ASP A CA 1
ATOM 663 C C . ASP A 1 81 ? 32.545 7.645 23.448 1.00 26.09 80 ASP A C 1
ATOM 664 O O . ASP A 1 81 ? 33.540 8.372 23.542 1.00 25.30 80 ASP A O 1
ATOM 669 N N . ARG A 1 82 ? 32.258 6.703 24.324 1.00 27.35 81 ARG A N 1
ATOM 670 C CA . ARG A 1 82 ? 33.099 6.448 25.503 1.00 29.14 81 ARG A CA 1
ATOM 671 C C . ARG A 1 82 ? 34.593 6.199 25.151 1.00 29.58 81 ARG A C 1
ATOM 672 O O . ARG A 1 82 ? 35.499 6.633 25.872 1.00 29.00 81 ARG A O 1
ATOM 680 N N . GLU A 1 83 ? 34.821 5.502 24.051 1.00 29.83 82 GLU A N 1
ATOM 681 C CA . GLU A 1 83 ? 36.148 5.142 23.644 1.00 32.22 82 GLU A CA 1
ATOM 682 C C . GLU A 1 83 ? 36.922 6.396 23.211 1.00 31.46 82 GLU A C 1
ATOM 683 O O . GLU A 1 83 ? 38.107 6.381 23.314 1.00 31.81 82 GLU A O 1
ATOM 689 N N . GLU A 1 84 ? 36.265 7.482 22.800 1.00 30.82 83 GLU A N 1
ATOM 690 C CA . GLU A 1 84 ? 36.959 8.690 22.411 1.00 30.75 83 GLU A CA 1
ATOM 691 C C . GLU A 1 84 ? 37.025 9.666 23.529 1.00 29.87 83 GLU A C 1
ATOM 692 O O . GLU A 1 84 ? 38.031 10.349 23.655 1.00 30.52 83 GLU A O 1
ATOM 698 N N . ARG A 1 85 ? 36.000 9.773 24.356 1.00 27.70 84 ARG A N 1
ATOM 699 C CA . ARG A 1 85 ? 36.052 10.779 25.424 1.00 27.07 84 ARG A CA 1
ATOM 700 C C . ARG A 1 85 ? 35.853 10.101 26.780 1.00 26.70 84 ARG A C 1
ATOM 701 O O . ARG A 1 85 ? 34.823 10.313 27.448 1.00 24.91 84 ARG A O 1
ATOM 709 N N . PRO A 1 86 ? 36.830 9.264 27.183 1.00 26.79 85 PRO A N 1
ATOM 710 C CA . PRO A 1 86 ? 36.700 8.522 28.451 1.00 26.91 85 PRO A CA 1
ATOM 711 C C . PRO A 1 86 ? 36.633 9.439 29.667 1.00 26.34 85 PRO A C 1
ATOM 712 O O . PRO A 1 86 ? 35.987 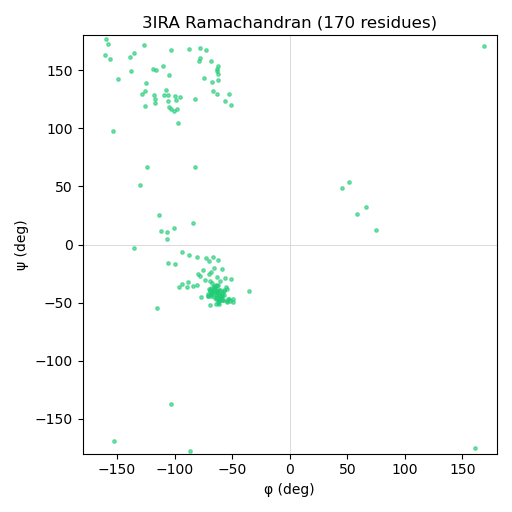9.107 30.697 1.00 26.33 85 PRO A O 1
ATOM 716 N N . ASP A 1 87 ? 37.253 10.603 29.541 1.00 26.24 86 ASP A N 1
ATOM 717 C CA . ASP A 1 87 ? 37.147 11.613 30.579 1.00 26.70 86 ASP A CA 1
ATOM 718 C C . ASP A 1 87 ? 35.687 12.069 30.821 1.00 26.97 86 ASP A C 1
ATOM 719 O O . ASP A 1 87 ? 35.205 12.140 31.963 1.00 26.64 86 ASP A O 1
ATOM 724 N N . ILE A 1 88 ? 34.959 12.304 29.744 1.00 25.97 87 ILE A N 1
ATOM 725 C CA . ILE A 1 88 ? 33.578 12.758 29.832 1.00 25.79 87 ILE A CA 1
ATOM 726 C C . ILE A 1 88 ? 32.699 11.638 30.380 1.00 26.05 87 ILE A C 1
ATOM 727 O O . ILE A 1 88 ? 31.798 11.858 31.214 1.00 25.97 87 ILE A O 1
ATOM 732 N N . ASP A 1 89 ? 32.991 10.436 29.938 1.00 25.78 88 ASP A N 1
ATOM 733 C CA . ASP A 1 89 ? 32.304 9.255 30.416 1.00 26.14 88 ASP A CA 1
ATOM 734 C C . ASP A 1 89 ? 32.450 9.086 31.957 1.00 26.44 88 ASP A C 1
ATOM 735 O O . ASP A 1 89 ? 31.463 8.813 32.660 1.00 25.31 88 ASP A O 1
ATOM 740 N N . ASN A 1 90 ? 33.662 9.287 32.470 1.00 25.05 89 ASN A N 1
ATOM 741 C CA . ASN A 1 90 ? 33.889 9.105 33.887 1.00 25.22 89 ASN A CA 1
ATOM 742 C C . ASN A 1 90 ? 33.210 10.195 34.701 1.00 24.33 89 ASN A C 1
ATOM 743 O O . ASN A 1 90 ? 32.669 9.924 35.766 1.00 25.37 89 ASN A O 1
ATOM 748 N N . ILE A 1 91 ? 33.220 11.417 34.208 1.00 24.62 90 ILE A N 1
ATOM 749 C CA . ILE A 1 91 ? 32.508 12.507 34.871 1.00 25.18 90 ILE A CA 1
ATOM 750 C C . ILE A 1 91 ? 31.027 12.209 35.013 1.00 25.65 90 ILE A C 1
ATOM 751 O O . ILE A 1 91 ? 30.458 12.336 36.130 1.00 25.91 90 ILE A O 1
ATOM 756 N N . TYR A 1 92 ? 30.406 11.771 33.928 1.00 26.49 91 TYR A N 1
ATOM 757 C CA . TYR A 1 92 ? 28.964 11.520 33.949 1.00 27.28 91 TYR A CA 1
ATOM 758 C C . TYR A 1 92 ? 28.556 10.201 34.569 1.00 26.88 91 TYR A C 1
ATOM 759 O O . TYR A 1 92 ? 27.454 10.117 35.118 1.00 26.37 91 TYR A O 1
ATOM 768 N N . MET A 1 93 ? 29.438 9.208 34.553 1.00 26.94 92 MET A N 1
ATOM 769 C CA . MET A 1 93 ? 29.177 7.963 35.276 1.00 26.81 92 MET A CA 1
ATOM 770 C C . MET A 1 93 ? 29.127 8.275 36.778 1.00 27.78 92 MET A C 1
ATOM 771 O O . MET A 1 93 ? 28.272 7.726 37.522 1.00 27.84 92 MET A O 1
ATOM 776 N N . THR A 1 94 ? 30.015 9.166 37.231 1.00 27.61 93 THR A N 1
ATOM 777 C CA . THR A 1 94 ? 30.007 9.583 38.653 1.00 27.55 93 THR A CA 1
ATOM 778 C C . THR A 1 94 ? 28.647 10.248 39.031 1.00 27.43 93 THR A C 1
ATOM 779 O O . THR A 1 94 ? 28.015 9.886 40.022 1.00 26.02 93 THR A O 1
ATOM 783 N N . VAL A 1 95 ? 28.187 11.146 38.183 1.00 28.37 94 VAL A N 1
ATOM 784 C CA . VAL A 1 95 ? 26.893 11.820 38.355 1.00 28.62 94 VAL A CA 1
ATOM 785 C C . VAL A 1 95 ? 25.718 10.805 38.401 1.00 29.93 94 VAL A C 1
ATOM 786 O O . VAL A 1 95 ? 24.794 10.842 39.235 1.00 29.32 94 VAL A O 1
ATOM 790 N N . CYS A 1 96 ? 25.774 9.835 37.522 1.00 30.47 95 CYS A N 1
ATOM 791 C CA . CYS A 1 96 ? 24.712 8.851 37.484 1.00 30.95 95 CYS A CA 1
ATOM 792 C C . CYS A 1 96 ? 24.691 8.018 38.778 1.00 30.42 95 CYS A C 1
ATOM 793 O O . CYS A 1 96 ? 23.609 7.789 39.386 1.00 29.57 95 CYS A O 1
ATOM 796 N N . GLN A 1 97 ? 25.885 7.582 39.215 1.00 29.80 96 GLN A N 1
ATOM 797 C CA . GLN A 1 97 ? 26.040 6.907 40.490 1.00 29.65 96 GLN A CA 1
ATOM 798 C C . GLN A 1 97 ? 25.536 7.726 41.707 1.00 29.64 96 GLN A C 1
ATOM 799 O O . GLN A 1 97 ? 24.933 7.160 42.617 1.00 30.20 96 GLN A O 1
ATOM 805 N N . ILE A 1 98 ? 25.776 9.033 41.708 1.00 29.24 97 ILE A N 1
ATOM 806 C CA . ILE A 1 98 ? 25.343 9.906 42.793 1.00 29.28 97 ILE A CA 1
ATOM 807 C C . ILE A 1 98 ? 23.809 9.914 42.861 1.00 31.52 97 ILE A C 1
ATOM 808 O O . ILE A 1 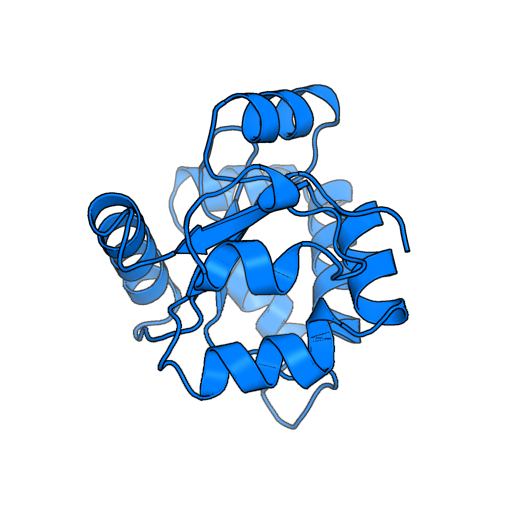98 ? 23.218 9.780 43.931 1.00 30.30 97 ILE A O 1
ATOM 813 N N . ILE A 1 99 ? 23.186 10.084 41.700 1.00 33.34 98 ILE A N 1
ATOM 814 C CA . ILE A 1 99 ? 21.721 10.208 41.624 1.00 34.85 98 ILE A CA 1
ATOM 815 C C . ILE A 1 99 ? 21.005 8.849 41.764 1.00 35.06 98 ILE A C 1
ATOM 816 O O . ILE A 1 99 ? 20.041 8.726 42.535 1.00 36.39 98 ILE A O 1
ATOM 821 N N . LEU A 1 100 ? 21.485 7.825 41.072 1.00 34.62 99 LEU A N 1
ATOM 822 C CA . LEU A 1 100 ? 20.737 6.591 40.988 1.00 34.08 99 LEU A CA 1
ATOM 823 C C . LEU A 1 100 ? 21.252 5.557 41.933 1.00 35.52 99 LEU A C 1
ATOM 824 O O . LEU A 1 100 ? 20.580 4.527 42.213 1.00 36.48 99 LEU A O 1
ATOM 829 N N . GLY A 1 101 ? 22.470 5.757 42.427 1.00 35.23 100 GLY A N 1
ATOM 830 C CA . GLY A 1 101 ? 23.064 4.739 43.281 1.00 34.31 100 GLY A CA 1
ATOM 831 C C . GLY A 1 101 ? 23.511 3.566 42.476 1.00 34.44 100 GLY A C 1
ATOM 832 O O . GLY A 1 101 ? 23.876 2.547 43.036 1.00 36.03 100 GLY A O 1
ATOM 833 N N . ARG A 1 102 ? 23.562 3.706 41.157 1.00 33.40 101 ARG A N 1
ATOM 834 C CA . ARG A 1 102 ? 24.126 2.669 40.313 1.00 33.24 101 ARG A CA 1
ATOM 835 C C . ARG A 1 102 ? 24.481 3.350 38.992 1.00 32.67 101 ARG A C 1
ATOM 836 O O . ARG A 1 102 ? 24.172 4.532 38.811 1.00 33.65 101 ARG A O 1
ATOM 844 N N . GLY A 1 103 ? 25.087 2.614 38.067 1.00 31.98 102 GLY A N 1
ATOM 845 C CA . GLY A 1 103 ? 25.508 3.198 36.800 1.00 32.79 102 GLY A CA 1
ATOM 846 C C . GLY A 1 103 ? 25.649 2.104 35.770 1.00 32.60 102 GLY A C 1
ATOM 847 O O . GLY A 1 103 ? 25.518 0.961 36.115 1.00 32.79 102 GLY A O 1
ATOM 848 N N . GLY A 1 104 ? 25.888 2.482 34.515 1.00 32.64 103 GLY A N 1
ATOM 849 C CA . GLY A 1 104 ? 26.098 1.534 33.378 1.00 31.07 103 GLY A CA 1
ATOM 850 C C . GLY A 1 104 ? 25.859 2.277 32.073 1.00 30.31 103 GLY A C 1
ATOM 851 O O . GLY A 1 104 ? 25.673 3.512 32.066 1.00 31.04 103 GLY A O 1
ATOM 852 N N . TRP A 1 105 ? 25.902 1.541 30.969 1.00 28.18 104 TRP A N 1
ATOM 853 C CA . TRP A 1 105 ? 25.682 2.103 29.666 1.00 28.45 104 TRP A CA 1
ATOM 854 C C . TRP A 1 105 ? 24.474 1.493 28.944 1.00 27.94 104 TRP A C 1
ATOM 855 O O . TRP A 1 105 ? 24.153 0.375 29.177 1.00 27.06 104 TRP A O 1
ATOM 866 N N . PRO A 1 106 ? 23.811 2.251 28.054 1.00 28.55 105 PRO A N 1
ATOM 867 C CA . PRO A 1 106 ? 24.091 3.643 27.753 1.00 28.42 105 PRO A CA 1
ATOM 868 C C . PRO A 1 106 ? 23.858 4.530 28.975 1.00 28.83 105 PRO A C 1
ATOM 869 O O . PRO A 1 106 ? 23.015 4.228 29.858 1.00 29.88 105 PRO A O 1
ATOM 873 N N . LEU A 1 107 ? 24.597 5.612 29.013 1.00 28.29 106 LEU A N 1
ATOM 874 C CA . LEU A 1 107 ? 24.486 6.580 30.071 1.00 30.57 106 LEU A CA 1
ATOM 875 C C . LEU A 1 107 ? 23.756 7.772 29.512 1.00 30.09 106 LEU A C 1
ATOM 876 O O . LEU A 1 107 ? 24.226 8.394 28.536 1.00 30.67 106 LEU A O 1
ATOM 881 N N . ASN A 1 108 ? 22.594 8.075 30.085 1.00 28.28 107 ASN A N 1
ATOM 882 C CA . ASN A 1 108 ? 21.766 9.191 29.661 1.00 28.02 107 ASN A CA 1
ATOM 883 C C . ASN A 1 108 ? 21.615 10.200 30.764 1.00 27.58 107 ASN A C 1
ATOM 884 O O . ASN A 1 108 ? 21.128 9.871 31.859 1.00 28.26 107 ASN A O 1
ATOM 889 N N . ILE A 1 109 ? 22.024 11.422 30.501 1.00 26.88 108 ILE A N 1
ATOM 890 C CA . ILE A 1 109 ? 22.063 12.492 31.493 1.00 27.20 108 ILE A CA 1
ATOM 891 C C . ILE A 1 109 ? 21.323 13.696 30.912 1.00 27.08 108 ILE A C 1
ATOM 892 O O . ILE A 1 109 ? 21.552 14.069 29.766 1.00 27.08 108 ILE A O 1
ATOM 897 N N . ILE A 1 110 ? 20.385 14.256 31.670 1.00 27.37 109 ILE A N 1
ATOM 898 C CA . ILE A 1 110 ? 19.741 15.511 31.273 1.00 27.35 109 ILE A CA 1
ATOM 899 C C . ILE A 1 110 ? 20.300 16.617 32.169 1.00 27.30 109 ILE A C 1
ATOM 900 O O . ILE A 1 110 ? 20.300 16.509 33.397 1.00 27.90 109 ILE A O 1
ATOM 905 N N . MET A 1 111 ? 20.763 17.677 31.552 1.00 26.61 110 MET A N 1
ATOM 906 C CA . MET A 1 111 ? 21.392 18.739 32.233 1.00 27.07 110 MET A CA 1
ATOM 907 C C . MET A 1 111 ? 20.962 20.099 31.676 1.00 27.48 110 MET A C 1
ATOM 908 O O . MET A 1 111 ? 20.433 20.272 30.563 1.00 26.36 110 MET A O 1
ATOM 913 N N . THR A 1 112 ? 21.221 21.060 32.520 1.00 27.34 111 THR A N 1
ATOM 914 C CA . THR A 1 112 ? 21.102 22.478 32.244 1.00 28.22 111 THR A CA 1
ATOM 915 C C . THR A 1 112 ? 22.043 22.929 31.122 1.00 29.04 111 THR A C 1
ATOM 916 O O . THR A 1 112 ? 23.059 22.284 30.921 1.00 28.56 111 THR A O 1
ATOM 920 N N . PRO A 1 113 ? 21.703 24.027 30.367 1.00 30.11 112 PRO A N 1
ATOM 921 C CA . PRO A 1 113 ? 22.682 24.611 29.452 1.00 30.80 112 PRO A CA 1
ATOM 922 C C . PRO A 1 113 ? 24.063 24.912 30.077 1.00 31.25 112 PRO A C 1
ATOM 923 O O . PRO A 1 113 ? 25.051 24.828 29.383 1.00 32.19 112 PRO A O 1
ATOM 927 N N . GLY A 1 114 ? 24.132 25.213 31.363 1.00 30.49 113 GLY A N 1
ATOM 928 C CA . GLY A 1 114 ? 25.431 25.355 32.051 1.00 31.16 113 GLY A CA 1
ATOM 929 C C . GLY A 1 114 ? 26.024 24.039 32.533 1.00 31.23 113 GLY A C 1
ATOM 930 O O . GLY A 1 114 ? 26.861 24.034 33.394 1.00 30.75 113 GLY A O 1
ATOM 931 N N . LYS A 1 115 ? 25.544 22.928 31.985 1.00 30.56 114 LYS A N 1
ATOM 932 C CA . LYS A 1 115 ? 26.062 21.623 32.253 1.00 31.66 114 LYS A CA 1
ATOM 933 C C . LYS A 1 115 ? 25.852 21.131 33.695 1.00 31.67 114 LYS A C 1
ATOM 934 O O . LYS A 1 115 ? 26.667 20.338 34.203 1.00 33.99 114 LYS A O 1
ATOM 940 N N . LYS A 1 116 ? 24.766 21.523 34.346 1.00 30.56 115 LYS A N 1
ATOM 941 C CA . LYS A 1 116 ? 24.490 21.006 35.676 1.00 28.76 115 LYS A CA 1
ATOM 942 C C . LYS A 1 116 ? 23.402 19.951 35.550 1.00 28.68 115 LYS A C 1
ATOM 943 O O . LYS A 1 116 ? 22.283 20.237 35.112 1.00 29.10 115 LYS A O 1
ATOM 949 N N . PRO A 1 117 ? 23.740 18.702 35.900 1.00 28.42 116 PRO A N 1
ATOM 950 C CA . PRO A 1 117 ? 22.824 17.568 35.715 1.00 28.18 116 PRO A CA 1
ATOM 951 C C . PRO A 1 117 ? 21.683 17.527 36.721 1.00 27.32 116 PRO A C 1
ATOM 952 O O . PRO A 1 117 ? 21.858 17.910 37.863 1.00 26.93 116 PRO A O 1
ATOM 956 N N . PHE A 1 118 ? 20.504 17.118 36.275 1.00 26.90 117 PHE A N 1
ATOM 957 C CA . PHE A 1 118 ? 19.358 16.928 37.164 1.00 26.15 117 PHE A CA 1
ATOM 958 C C . PHE A 1 118 ? 18.543 15.639 36.944 1.00 26.78 117 PHE A C 1
ATOM 959 O O . PHE A 1 118 ? 17.559 15.357 37.672 1.00 27.17 117 PHE A O 1
ATOM 967 N N . PHE A 1 119 ? 18.924 14.858 35.939 1.00 25.90 118 PHE A N 1
ATOM 968 C CA . PHE A 1 119 ? 18.292 13.585 35.678 1.00 26.95 118 PHE A CA 1
ATOM 969 C C . PHE A 1 119 ? 19.320 12.637 35.074 1.00 27.16 118 PHE A C 1
ATOM 970 O O . PHE A 1 119 ? 20.155 13.074 34.289 1.00 26.31 118 PHE A O 1
ATOM 978 N N . ALA A 1 120 ? 19.250 11.362 35.451 1.00 26.80 119 ALA A N 1
ATOM 979 C CA . ALA A 1 120 ? 20.151 10.322 34.940 1.00 26.58 119 ALA A CA 1
ATOM 980 C C . ALA A 1 120 ? 19.321 9.102 34.664 1.00 26.51 119 ALA A C 1
ATOM 981 O O . ALA A 1 120 ? 18.335 8.804 35.374 1.00 26.61 119 ALA A O 1
ATOM 983 N N . GLY A 1 121 ? 19.768 8.358 33.667 1.00 27.47 120 GLY A N 1
ATOM 984 C CA . GLY A 1 121 ? 19.246 7.056 33.386 1.00 28.05 120 GLY A CA 1
ATOM 985 C C . GLY A 1 121 ? 20.244 6.211 32.637 1.00 29.15 120 GLY A C 1
ATOM 986 O O . GLY A 1 121 ? 21.176 6.682 31.972 1.00 28.77 120 GLY A O 1
ATOM 987 N N . THR A 1 122 ? 20.007 4.926 32.716 1.00 29.43 121 THR A N 1
ATOM 988 C CA . THR A 1 122 ? 20.843 3.982 32.058 1.00 29.86 121 THR A CA 1
ATOM 989 C C . THR A 1 122 ? 19.972 3.590 30.800 1.00 29.09 121 THR A C 1
ATOM 990 O O . THR A 1 122 ? 19.403 4.487 30.177 1.00 29.41 121 THR A O 1
ATOM 994 N N . TYR A 1 123 ? 19.872 2.326 30.402 1.00 27.92 122 TYR A N 1
ATOM 995 C CA . TYR A 1 123 ? 18.906 1.909 29.381 1.00 28.19 122 TYR A CA 1
ATOM 996 C C . TYR A 1 123 ? 17.488 2.393 29.754 1.00 27.56 122 TYR A C 1
ATOM 997 O O . TYR A 1 123 ? 17.054 2.193 30.880 1.00 27.70 122 TYR A O 1
ATOM 1006 N N . ILE A 1 124 ? 16.809 3.049 28.824 1.00 28.04 123 ILE A N 1
ATOM 1007 C CA . ILE A 1 124 ? 15.401 3.482 28.998 1.00 27.04 123 ILE A CA 1
ATOM 1008 C C . ILE A 1 124 ? 14.631 2.918 27.826 1.00 27.42 123 ILE A C 1
ATOM 1009 O O . ILE A 1 124 ? 15.005 3.200 26.685 1.00 26.28 123 ILE A O 1
ATOM 1014 N N . PRO A 1 125 ? 13.615 2.044 28.084 1.00 28.44 124 PRO A N 1
ATOM 1015 C CA . PRO A 1 125 ? 12.862 1.442 26.959 1.00 29.33 124 PRO A CA 1
ATOM 1016 C C . PRO A 1 125 ? 11.963 2.501 26.338 1.00 28.98 124 PRO A C 1
ATOM 1017 O O . PRO A 1 125 ? 11.742 3.553 26.915 1.00 28.50 124 PRO A O 1
ATOM 1021 N N . LYS A 1 126 ? 11.420 2.212 25.187 1.00 29.23 125 LYS A N 1
ATOM 1022 C CA . LYS A 1 126 ? 10.584 3.205 24.524 1.00 29.92 125 LYS A CA 1
ATOM 1023 C C . LYS A 1 126 ? 9.262 3.385 25.264 1.00 28.89 125 LYS A C 1
ATOM 1024 O O . LYS A 1 126 ? 8.792 4.496 25.434 1.00 27.71 125 LYS A O 1
ATOM 1030 N N . ASN A 1 127 ? 8.667 2.265 25.649 1.00 29.41 126 ASN A N 1
ATOM 1031 C CA . ASN A 1 127 ? 7.395 2.246 26.348 1.00 30.23 126 ASN A CA 1
ATOM 1032 C C . ASN A 1 127 ? 7.545 1.943 27.844 1.00 29.63 126 ASN A C 1
ATOM 1033 O O . ASN A 1 127 ? 8.351 1.094 28.236 1.00 29.27 126 ASN A O 1
ATOM 1038 N N . THR A 1 128 ? 6.677 2.566 28.637 1.00 29.12 127 THR A N 1
ATOM 1039 C CA . THR A 1 128 ? 6.717 2.469 30.085 1.00 29.27 127 THR A CA 1
ATOM 1040 C C . THR A 1 128 ? 6.379 1.065 30.531 1.00 29.70 127 THR A C 1
ATOM 1041 O O . THR A 1 128 ? 5.526 0.406 29.962 1.00 30.54 127 THR A O 1
ATOM 1045 N N . ARG A 1 129 ? 7.087 0.590 31.538 1.00 30.68 128 ARG A N 1
ATOM 1046 C CA . ARG A 1 129 ? 6.820 -0.715 32.141 1.00 31.57 128 ARG A CA 1
ATOM 1047 C C . ARG A 1 129 ? 6.643 -0.509 33.615 1.00 32.41 128 ARG A C 1
ATOM 1048 O O . ARG A 1 129 ? 6.931 0.583 34.117 1.00 31.98 128 ARG A O 1
ATOM 1056 N N . PHE A 1 130 ? 6.222 -1.569 34.312 1.00 33.42 129 PHE A N 1
ATOM 1057 C CA . PHE A 1 130 ? 6.102 -1.524 35.769 1.00 35.01 129 PHE A CA 1
ATOM 1058 C C . PHE A 1 130 ? 7.385 -1.004 36.400 1.00 34.76 129 PHE A C 1
ATOM 1059 O O . PHE A 1 130 ? 8.459 -1.545 36.218 1.00 35.85 129 PHE A O 1
ATOM 1067 N N . ASN A 1 131 ? 7.256 0.089 37.119 1.00 35.25 130 ASN A N 1
ATOM 1068 C CA . ASN A 1 131 ? 8.356 0.672 37.815 1.00 36.63 130 ASN A CA 1
ATOM 1069 C C . ASN A 1 131 ? 9.525 1.057 36.891 1.00 35.98 130 ASN A C 1
ATOM 1070 O O . ASN A 1 131 ? 10.674 1.090 37.332 1.00 36.68 130 ASN A O 1
ATOM 1075 N N . GLN A 1 132 ? 9.259 1.340 35.614 1.00 34.05 131 GLN A N 1
ATOM 1076 C CA . GLN A 1 132 ? 10.342 1.780 34.710 1.00 31.83 131 GLN A CA 1
ATOM 1077 C C . GLN A 1 132 ? 9.751 2.632 33.611 1.00 30.51 131 GLN A C 1
ATOM 1078 O O . GLN A 1 132 ? 9.220 2.113 32.640 1.00 29.24 131 GLN A O 1
ATOM 1084 N N . ILE A 1 133 ? 9.820 3.944 33.781 1.00 29.09 132 ILE A N 1
ATOM 1085 C CA . ILE A 1 133 ? 9.262 4.846 32.812 1.00 28.76 132 ILE A CA 1
ATOM 1086 C C . ILE A 1 133 ? 9.974 4.684 31.447 1.00 28.80 132 ILE A C 1
ATOM 1087 O O . ILE A 1 133 ? 11.181 4.380 31.380 1.00 27.59 132 ILE A O 1
ATOM 1092 N N . GLY A 1 134 ? 9.205 4.884 30.375 1.00 28.32 133 GLY A N 1
ATOM 1093 C CA . GLY A 1 134 ? 9.740 4.801 29.025 1.00 28.26 133 GLY A CA 1
ATOM 1094 C C . GLY A 1 134 ? 9.960 6.157 28.400 1.00 28.09 133 GLY A C 1
ATOM 1095 O O . GLY A 1 134 ? 9.500 7.164 28.915 1.00 26.81 133 GLY A O 1
ATOM 1096 N N . MET A 1 135 ? 10.683 6.175 27.282 1.00 28.34 134 MET A N 1
ATOM 1097 C CA . MET A 1 135 ? 11.037 7.417 26.595 1.00 27.98 134 MET A CA 1
ATOM 1098 C C . MET A 1 135 ? 9.781 8.210 26.132 1.00 28.95 134 MET A C 1
ATOM 1099 O O . MET A 1 135 ? 9.740 9.441 26.248 1.00 29.06 134 MET A O 1
ATOM 1104 N N . LEU A 1 136 ? 8.749 7.526 25.654 1.00 29.12 135 LEU A N 1
ATOM 1105 C CA . LEU A 1 136 ? 7.548 8.241 25.130 1.00 29.53 135 LEU A CA 1
ATOM 1106 C C . LEU A 1 136 ? 6.904 9.094 26.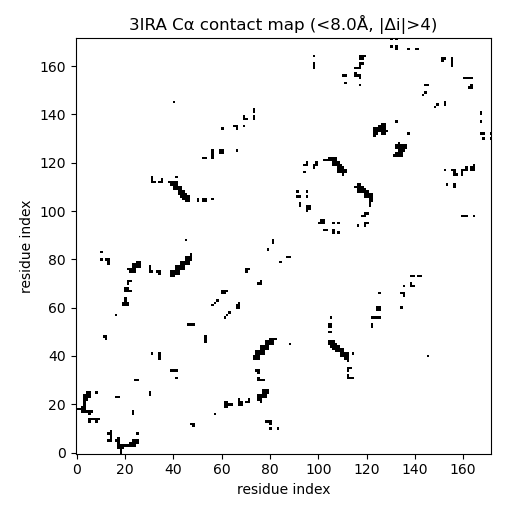215 1.00 30.19 135 LEU A C 1
ATOM 1107 O O . LEU A 1 136 ? 6.425 10.186 25.958 1.00 30.48 135 LEU A O 1
ATOM 1112 N N . GLU A 1 137 ? 7.009 8.640 27.453 1.00 31.04 136 GLU A N 1
ATOM 1113 C CA . GLU A 1 137 ? 6.455 9.338 28.597 1.00 31.95 136 GLU A CA 1
ATOM 1114 C C . GLU A 1 137 ? 7.455 10.262 29.284 1.00 31.09 136 GLU A C 1
ATOM 1115 O O . GLU A 1 137 ? 7.105 11.313 29.781 1.00 30.12 136 GLU A O 1
ATOM 1121 N N . LEU A 1 138 ? 8.718 9.863 29.295 1.00 30.18 137 LEU A N 1
ATOM 1122 C CA . LEU A 1 138 ? 9.755 10.603 29.997 1.00 30.15 137 LEU A CA 1
ATOM 1123 C C . LEU A 1 138 ? 9.969 12.004 29.412 1.00 29.62 137 LEU A C 1
ATOM 1124 O O . LEU A 1 138 ? 10.027 12.997 30.152 1.00 28.21 137 LEU A O 1
ATOM 1129 N N . VAL A 1 139 ? 10.162 12.056 28.098 1.00 28.45 138 VAL A N 1
ATOM 1130 C CA . VAL A 1 139 ? 10.543 13.283 27.429 1.00 29.39 138 VAL A CA 1
ATOM 1131 C C . VAL A 1 139 ? 9.511 14.392 27.578 1.00 29.45 138 VAL A C 1
ATOM 1132 O O . VAL A 1 139 ? 9.877 15.511 27.894 1.00 30.27 138 VAL A O 1
ATOM 1136 N N . PRO A 1 140 ? 8.227 14.106 27.349 1.00 29.97 139 PRO A N 1
ATOM 1137 C CA . PRO A 1 140 ? 7.262 15.177 27.572 1.00 30.42 139 PRO A CA 1
ATOM 1138 C C . PRO A 1 140 ? 7.187 15.613 29.037 1.00 30.62 139 PRO A C 1
ATOM 1139 O O . PRO A 1 140 ? 7.054 16.781 29.322 1.00 30.48 139 PRO A O 1
ATOM 1143 N N . ARG A 1 141 ? 7.318 14.667 29.957 1.00 31.41 140 ARG A N 1
ATOM 1144 C CA . ARG A 1 141 ? 7.314 14.977 31.396 1.00 32.31 140 ARG A CA 1
ATOM 1145 C C . ARG A 1 141 ? 8.438 15.924 31.740 1.00 31.00 140 ARG A C 1
ATOM 1146 O O . ARG A 1 141 ? 8.238 16.853 32.497 1.00 31.31 140 ARG A O 1
ATOM 1154 N N . ILE A 1 142 ? 9.638 15.640 31.211 1.00 29.78 141 ILE A N 1
ATOM 1155 C CA . ILE A 1 142 ? 10.795 16.450 31.477 1.00 28.49 141 ILE A CA 1
ATOM 1156 C C . ILE A 1 142 ? 10.589 17.837 30.892 1.00 29.00 141 ILE A C 1
ATOM 1157 O O . ILE A 1 142 ? 10.881 18.820 31.531 1.00 27.95 141 ILE A O 1
ATOM 1162 N N . LYS A 1 143 ? 10.013 17.916 29.698 1.00 29.85 142 LYS A N 1
ATOM 1163 C CA . LYS A 1 143 ? 9.798 19.202 29.052 1.00 30.48 142 LYS A CA 1
ATOM 1164 C C . LYS A 1 143 ? 8.875 20.067 29.910 1.00 30.44 142 LYS A C 1
ATOM 1165 O O . LYS A 1 143 ? 9.097 21.273 30.107 1.00 28.95 142 LYS A O 1
ATOM 1171 N N . GLU A 1 144 ? 7.838 19.427 30.417 1.00 30.01 143 GLU A N 1
ATOM 1172 C CA . GLU A 1 144 ? 6.863 20.121 31.219 1.00 30.49 143 GLU A CA 1
ATOM 1173 C C . GLU A 1 144 ? 7.449 20.593 32.577 1.00 29.76 143 GLU A C 1
ATOM 1174 O O . GLU A 1 144 ? 7.210 21.738 33.025 1.00 26.99 143 GLU A O 1
ATOM 1180 N N . ILE A 1 145 ? 8.240 19.721 33.200 1.00 27.72 144 ILE A N 1
ATOM 1181 C CA . ILE A 1 145 ? 8.882 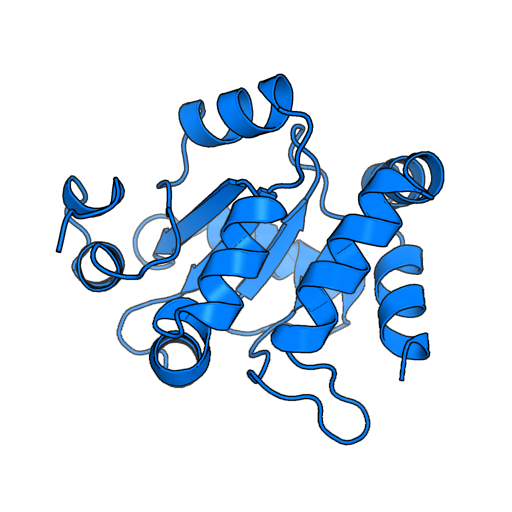20.104 34.452 1.00 27.93 144 ILE A CA 1
ATOM 1182 C C . ILE A 1 145 ? 9.786 21.324 34.206 1.00 27.37 144 ILE A C 1
ATOM 1183 O O . ILE A 1 145 ? 9.728 22.305 34.952 1.00 27.05 144 ILE A O 1
ATOM 1188 N N . TRP A 1 146 ? 10.570 21.268 33.121 1.00 27.22 145 TRP A N 1
ATOM 1189 C CA . TRP A 1 146 ? 11.482 22.368 32.718 1.00 27.52 145 TRP A CA 1
ATOM 1190 C C . TRP A 1 146 ? 10.770 23.687 32.522 1.00 27.80 145 TRP A C 1
ATOM 1191 O O . TRP A 1 146 ? 11.281 24.748 32.951 1.00 27.84 145 TRP A O 1
ATOM 1202 N N . GLU A 1 147 ? 9.587 23.617 31.933 1.00 26.83 146 GLU A N 1
ATOM 1203 C CA . GLU A 1 147 ? 8.828 24.820 31.648 1.00 27.69 146 GLU A CA 1
ATOM 1204 C C . GLU A 1 147 ? 8.004 25.317 32.825 1.00 27.97 146 GLU A C 1
ATOM 1205 O O . GLU A 1 147 ? 7.832 26.531 33.034 1.00 27.77 146 GLU A O 1
ATOM 1211 N N . GLN A 1 148 ? 7.475 24.393 33.607 1.00 27.71 147 GLN A N 1
ATOM 1212 C CA . GLN A 1 148 ? 6.602 24.799 34.694 1.00 28.24 147 GLN A CA 1
ATOM 1213 C C . GLN A 1 148 ? 7.191 24.710 36.098 1.00 27.85 147 GLN A C 1
ATOM 1214 O O . GLN A 1 148 ? 6.651 25.307 36.999 1.00 27.53 147 GLN A O 1
ATOM 1220 N N . GLN A 1 149 ? 8.287 23.991 36.297 1.00 27.32 148 GLN A N 1
ATOM 1221 C CA . GLN A 1 149 ? 8.952 23.988 37.587 1.00 27.69 148 GLN A CA 1
ATOM 1222 C C . GLN A 1 149 ? 10.429 24.260 37.425 1.00 26.85 148 GLN A C 1
ATOM 1223 O O . GLN A 1 149 ? 11.311 23.542 37.943 1.00 25.15 148 GLN A O 1
ATOM 1229 N N . HIS A 1 150 ? 10.681 25.340 36.701 1.00 26.20 149 HIS A N 1
ATOM 1230 C CA . HIS A 1 150 ? 12.011 25.657 36.293 1.00 25.86 149 HIS A CA 1
ATOM 1231 C C . HIS A 1 150 ? 12.927 25.934 37.498 1.00 25.33 149 HIS A C 1
ATOM 1232 O O . HIS A 1 150 ? 14.081 25.473 37.528 1.00 23.10 149 HIS A O 1
ATOM 1239 N N . GLU A 1 151 ? 12.408 26.645 38.497 1.00 24.70 150 GLU A N 1
ATOM 1240 C CA . GLU A 1 151 ? 13.194 26.965 39.676 1.00 25.51 150 GLU A CA 1
ATOM 1241 C C . GLU A 1 151 ? 13.546 25.686 40.465 1.00 24.86 150 GLU A C 1
ATOM 1242 O O . GLU A 1 151 ? 14.653 25.551 40.942 1.00 24.35 150 GLU A O 1
ATOM 1248 N N . GLU A 1 152 ? 12.645 24.720 40.506 1.00 24.10 151 GLU A N 1
ATOM 1249 C CA . GLU A 1 152 ? 12.951 23.406 41.121 1.00 25.71 151 GLU A CA 1
ATOM 1250 C C . GLU A 1 152 ? 14.080 22.681 40.342 1.00 24.44 151 GLU A C 1
ATOM 1251 O O . GLU A 1 152 ? 15.029 22.159 40.923 1.00 22.57 151 GLU A O 1
ATOM 1257 N N . VAL A 1 153 ? 14.046 22.775 39.015 1.00 23.81 152 VAL A N 1
ATOM 1258 C CA . VAL A 1 153 ? 15.118 22.201 38.199 1.00 23.50 152 VAL A CA 1
ATOM 1259 C C . VAL A 1 153 ? 16.471 22.872 38.515 1.00 23.97 152 VAL A C 1
ATOM 1260 O O . VAL A 1 153 ? 17.424 22.166 38.815 1.00 22.92 152 VAL A O 1
ATOM 1264 N N . LEU A 1 154 ? 16.528 24.207 38.516 1.00 23.16 153 LEU A N 1
ATOM 1265 C CA . LEU A 1 154 ? 17.765 24.908 38.790 1.00 23.97 153 LEU A CA 1
ATOM 1266 C C . LEU A 1 154 ? 18.305 24.606 40.206 1.00 23.88 153 LEU A C 1
ATOM 1267 O O . LEU A 1 154 ? 19.500 24.481 40.409 1.00 22.41 153 LEU A O 1
ATOM 1272 N N . ASP A 1 155 ? 17.402 24.512 41.190 1.00 24.17 154 ASP A N 1
ATOM 1273 C CA . ASP A 1 155 ? 17.804 24.194 42.543 1.00 23.57 154 ASP A CA 1
ATOM 1274 C C . ASP A 1 155 ? 18.394 22.791 42.607 1.00 24.35 154 ASP A C 1
ATOM 1275 O O . ASP A 1 155 ? 19.441 22.560 43.206 1.00 24.46 154 ASP A O 1
ATOM 1280 N N . SER A 1 156 ? 17.719 21.848 41.973 1.00 24.62 155 SER A N 1
ATOM 1281 C CA . SER A 1 156 ? 18.184 20.485 41.939 1.00 26.29 155 SER A CA 1
ATOM 1282 C C . SER A 1 156 ? 19.569 20.349 41.237 1.00 26.34 155 SER A C 1
ATOM 1283 O O . SER A 1 156 ? 20.481 19.668 41.743 1.00 24.08 155 SER A O 1
ATOM 1286 N N . ALA A 1 157 ? 19.733 21.063 40.121 1.00 25.37 156 ALA A N 1
ATOM 1287 C CA . ALA A 1 157 ? 20.970 21.050 39.352 1.00 25.31 156 ALA A CA 1
ATOM 1288 C C . ALA A 1 157 ? 22.089 21.669 40.138 1.00 26.14 156 ALA A C 1
ATOM 1289 O O . ALA A 1 157 ? 23.215 21.205 40.090 1.00 25.73 156 ALA A O 1
ATOM 1291 N N . GLU A 1 158 ? 21.777 22.748 40.848 1.00 26.19 157 GLU A N 1
ATOM 1292 C CA . GLU A 1 158 ? 22.772 23.427 41.650 1.00 26.80 157 GLU A CA 1
ATOM 1293 C C . GLU A 1 158 ? 23.258 22.597 42.834 1.00 26.02 157 GLU A C 1
ATOM 1294 O O . GLU A 1 158 ? 24.383 22.721 43.242 1.00 24.84 157 GLU A O 1
ATOM 1300 N N . LYS A 1 159 ? 22.407 21.780 43.421 1.00 26.85 158 LYS A N 1
ATOM 1301 C CA . LYS A 1 159 ? 22.807 21.010 44.585 1.00 26.71 158 LYS A CA 1
ATOM 1302 C C . LYS A 1 159 ? 22.896 19.515 44.373 1.00 27.50 158 LYS A C 1
ATOM 1303 O O . LYS A 1 159 ? 23.015 18.751 45.338 1.00 26.21 158 LYS A O 1
ATOM 1309 N N . ILE A 1 160 ? 22.839 19.104 43.120 1.00 28.26 159 ILE A N 1
ATOM 1310 C CA . ILE A 1 160 ? 22.836 17.691 42.723 1.00 29.98 159 ILE A CA 1
ATOM 1311 C C . ILE A 1 160 ? 21.879 16.815 43.553 1.00 30.51 159 ILE A C 1
ATOM 1312 O O . ILE A 1 160 ? 22.246 15.744 44.054 1.00 31.62 159 ILE A O 1
ATOM 1317 N N . THR A 1 161 ? 20.647 17.298 43.686 1.00 31.23 160 THR A N 1
ATOM 1318 C CA . THR A 1 161 ? 19.589 16.605 44.428 1.00 31.65 160 THR A CA 1
ATOM 1319 C C . THR A 1 161 ? 18.874 15.636 43.478 1.00 31.66 160 THR A C 1
ATOM 1320 O O . THR A 1 161 ? 19.010 15.724 42.276 1.00 31.48 160 THR A O 1
ATOM 1324 N N . SER A 1 162 ? 18.061 14.763 44.048 1.00 31.05 161 SER A N 1
ATOM 1325 C CA . SER A 1 162 ? 17.258 13.789 43.327 1.00 30.89 161 SER A CA 1
ATOM 1326 C C . SER A 1 162 ? 15.808 14.185 43.165 1.00 29.40 161 SER A C 1
ATOM 1327 O O . SER A 1 162 ? 14.975 13.338 42.832 1.00 27.68 161 SER A O 1
ATOM 1330 N N . THR A 1 163 ? 15.469 15.449 43.414 1.00 29.00 162 THR A N 1
ATOM 1331 C CA . THR A 1 163 ? 14.059 15.854 43.429 1.00 27.67 162 THR A CA 1
ATOM 1332 C C . THR A 1 163 ? 13.412 15.675 42.069 1.00 26.33 162 THR A C 1
ATOM 1333 O O . THR A 1 163 ? 12.260 15.233 41.981 1.00 25.66 162 THR A O 1
ATOM 1337 N N . ILE A 1 164 ? 14.119 15.998 40.980 1.00 25.79 163 ILE A N 1
ATOM 1338 C CA . ILE A 1 164 ? 13.526 15.780 39.671 1.00 24.80 163 ILE A CA 1
ATOM 1339 C C . ILE A 1 164 ? 13.440 14.273 39.358 1.00 25.75 163 ILE A C 1
ATOM 1340 O O . ILE A 1 164 ? 12.441 13.779 38.818 1.00 24.28 163 ILE A O 1
ATOM 1345 N N . GLN A 1 165 ? 14.524 13.557 39.648 1.00 26.93 164 GLN A N 1
ATOM 1346 C CA . GLN A 1 165 ? 14.555 12.094 39.502 1.00 27.88 164 GLN A CA 1
ATOM 1347 C C . GLN A 1 165 ? 13.303 11.449 40.199 1.00 28.72 164 GLN A C 1
ATOM 1348 O O . GLN A 1 165 ? 12.576 10.658 39.583 1.00 27.93 164 GLN A O 1
ATOM 1354 N N . GLU A 1 166 ? 13.024 11.891 41.427 1.00 29.82 165 GLU A N 1
ATOM 1355 C CA . GLU A 1 166 ? 11.898 11.420 42.235 1.00 32.10 165 GLU A CA 1
ATOM 1356 C C . GLU A 1 166 ? 10.533 11.861 41.678 1.00 33.34 165 GLU A C 1
ATOM 1357 O O . GLU A 1 166 ? 9.605 11.046 41.695 1.00 33.00 165 GLU A O 1
ATOM 1363 N N . MET A 1 167 ? 10.402 13.101 41.185 1.00 33.51 166 MET A N 1
ATOM 1364 C CA . MET A 1 167 ? 9.162 13.514 40.478 1.00 34.97 166 MET A CA 1
ATOM 1365 C C . MET A 1 167 ? 8.810 12.551 39.353 1.00 35.60 166 MET A C 1
ATOM 1366 O O . MET A 1 167 ? 7.664 12.181 39.210 1.00 34.54 166 MET A O 1
ATOM 1371 N N . ILE A 1 168 ? 9.803 12.202 38.536 1.00 37.24 167 ILE A N 1
ATOM 1372 C CA . ILE A 1 168 ? 9.598 11.332 37.392 1.00 39.51 167 ILE A CA 1
ATOM 1373 C C . ILE A 1 168 ? 9.279 9.941 37.902 1.00 42.22 167 ILE A C 1
ATOM 1374 O O . ILE A 1 168 ? 8.349 9.308 37.433 1.00 42.77 167 ILE A O 1
ATOM 1379 N N . LYS A 1 169 ? 10.015 9.486 38.897 1.00 45.50 168 LYS A N 1
ATOM 1380 C CA . LYS A 1 169 ? 9.712 8.208 39.524 1.00 48.74 168 LYS A CA 1
ATOM 1381 C C . LYS A 1 169 ? 8.239 8.117 39.962 1.00 50.84 168 LYS A C 1
ATOM 1382 O O . LYS A 1 169 ? 7.588 7.146 39.643 1.00 50.96 168 LYS A O 1
ATOM 1388 N N . GLU A 1 170 ? 7.721 9.126 40.656 1.00 54.26 169 GLU A N 1
ATOM 1389 C CA . GLU A 1 170 ? 6.302 9.168 41.072 1.00 57.11 169 GLU A CA 1
ATOM 1390 C C . GLU A 1 170 ? 5.315 9.236 39.915 1.00 58.78 169 GLU A C 1
ATOM 1391 O O . GLU A 1 170 ? 4.227 8.679 40.030 1.00 59.34 169 GLU A O 1
ATOM 1397 N N . SER A 1 171 ? 5.682 9.925 38.826 1.00 60.68 170 SER A N 1
ATOM 1398 C CA . SER A 1 171 ? 4.853 10.034 37.596 1.00 62.14 170 SER A CA 1
ATOM 1399 C C . SER A 1 171 ? 4.048 8.758 37.249 1.00 63.76 170 SER A C 1
ATOM 1400 O O . SER A 1 171 ? 2.894 8.850 36.762 1.00 64.26 170 SER A O 1
ATOM 1403 N N . SER A 1 172 ? 4.703 7.598 37.447 1.00 65.23 171 SER A N 1
ATOM 1404 C CA . SER A 1 172 ? 4.097 6.232 37.535 1.00 66.04 171 SER A CA 1
ATOM 1405 C C . SER A 1 172 ? 4.812 5.256 36.587 1.00 66.44 171 SER A C 1
ATOM 1406 O O . SER A 1 172 ? 5.326 4.215 37.016 1.00 66.91 171 SER A O 1
#

CATH classification: 3.40.30.10

Organism: Methanosarcina mazei (strain ATCC BAA-159 / DSM 3647 / Goe1 / Go1 / JCM 11833 / OCM 88) (NCBI:txid192952)

InterPro domains:
  IPR004879 Spermatogenesis-associated protein 20-like, TRX domain [PF03190] (11-172)
  IPR004879 Spermatogenesis-associated protein 20-like, TRX domain [cd02955] (33-156)
  IPR008928 Six-hairpin glycosidase superfamily [SSF48208] (184-556)
  IPR012341 Six-hairpin glycosidase-like superfamily [G3DSA:1.50.10.10] (178-339)
  IPR012341 Six-hairpin glycosidase-like superfamily [G3DSA:1.50.10.10] (380-622)
  IPR024705 Spermatogenesis-associated protein 20 [PIRSF006402] (6-697)
  IPR024705 Spermatogenesis-associated protein 20 [PTHR42899] (6-699)
  IPR036249 Thioredoxin-like superfamily [SSF52833] (11-140)

Radius of gyration: 14.7 Å; Cα contacts (8 Å, |Δi|>4): 325; chains: 1; bounding box: 33×35×40 Å

Solvent-accessible surface area: 8578 Å² total; per-residue (Å²): 129,166,46,14,93,0,73,167,44,184,0,105,9,9,67,138,10,0,126,11,40,0,53,0,5,37,64,29,141,101,0,2,103,67,0,139,172,68,84,56,2,0,2,0,0,0,0,34,51,114,7,115,124,5,72,50,0,11,128,51,0,3,94,32,132,111,0,1,31,49,0,54,110,3,8,6,2,0,3,3,7,59,111,88,94,72,68,5,6,97,99,14,23,72,15,0,90,99,18,43,65,130,35,20,78,1,0,2,0,2,0,15,12,49,84,89,16,1,8,1,6,16,33,11,4,58,89,55,130,198,110,66,26,0,0,40,52,2,2,52,67,1,74,94,15,16,100,128,83,54,132,75,0,65,53,0,8,111,123,67,40,42,57,0,25,83,47,6,136,139,42,98

Foldseek 3Di:
DQFAPLCPPPAPVSVVLRPFLQNEDEDDVVLLVVCVVVVAKEKEWEEADVDPLVVVCCVAARNDPLLSVLCNVHHSYYYHYCVVCVVVVVVQQVLQCVQPVHGDPRWIFIGGSVRQTAEIDHRAGQPCDVQGHHSNPVSVLVSCCCVPVVVVSVVCSVVVHNVVVVVVSVVD

Secondary structure (DSSP, 8-state):
----GGGG---HHHHTTTTSSS--B-SSHHHHHHHHHHT--EEEEEE-TT-HHHHHHIIIIIT-HHHHHHHHHH-EEEEEETTT-HHHHHHHHHHHHHHHS---SSEEEEE-TTS-EEEEESS--SS-BTTB--HHHHHHHHHHHHHHSHHHHHHHHHHT-SHHHHHHHHH-

B-factor: mean 31.66, std 7.39, range [18.28, 68.98]